Protein AF-A0AAE0IT05-F1 (afdb_monomer_lite)

pLDDT: mean 86.13, std 13.15, range [36.72, 98.44]

Secondary structure (DSSP, 8-state):
---HHHHHTSSEEEEEEEEEE-EEEE--S-S-EEEEEEEEEETTTTEEEEEEEEETTEEEEEEEEE---TTSEEEEE---EEEEETTEEEEEEEEEEEEETTEEEEEEEEEETT--EEEEE-TT--HHHHHHTT-S---

Structure (mmCIF, N/CA/C/O backbone):
data_AF-A0AAE0IT05-F1
#
_entry.id   AF-A0AAE0IT05-F1
#
loop_
_atom_site.group_PDB
_atom_site.id
_atom_site.type_symbol
_atom_site.label_atom_id
_atom_site.label_alt_id
_atom_site.label_comp_id
_atom_site.label_asym_id
_atom_site.label_entity_id
_atom_site.label_seq_id
_atom_site.pdbx_PDB_ins_code
_atom_site.Cartn_x
_atom_site.Cartn_y
_atom_site.Cartn_z
_atom_site.occupancy
_atom_site.B_iso_or_equiv
_atom_site.auth_seq_id
_atom_site.auth_comp_id
_atom_site.auth_asym_id
_atom_site.auth_atom_id
_atom_site.pdbx_PDB_model_num
ATOM 1 N N . MET A 1 1 ? 12.199 -14.213 -6.381 1.00 55.44 1 MET A N 1
ATOM 2 C CA . MET A 1 1 ? 11.653 -13.184 -7.297 1.00 55.44 1 MET A CA 1
ATOM 3 C C . MET A 1 1 ? 12.815 -12.558 -8.058 1.00 55.44 1 MET A C 1
ATOM 5 O O . MET A 1 1 ? 13.897 -12.503 -7.490 1.00 55.44 1 MET A O 1
ATOM 9 N N . ALA A 1 2 ? 12.644 -12.177 -9.327 1.00 56.62 2 ALA A N 1
ATOM 10 C CA . ALA A 1 2 ? 13.712 -11.547 -10.117 1.00 56.62 2 ALA A CA 1
ATOM 11 C C . ALA A 1 2 ? 13.922 -10.078 -9.698 1.00 56.62 2 ALA A C 1
ATOM 13 O O . ALA A 1 2 ? 12.949 -9.421 -9.331 1.00 56.62 2 ALA A O 1
ATOM 14 N N . SER A 1 3 ? 15.160 -9.575 -9.769 1.00 66.56 3 SER A N 1
ATOM 15 C CA . SER A 1 3 ? 15.500 -8.183 -9.428 1.00 66.56 3 SER A CA 1
ATOM 16 C C . SER A 1 3 ? 14.851 -7.171 -10.381 1.00 66.56 3 SER A C 1
ATOM 18 O O . SER A 1 3 ? 14.485 -7.515 -11.512 1.00 66.56 3 SER A O 1
ATOM 20 N N . LEU A 1 4 ? 14.753 -5.906 -9.958 1.00 65.62 4 LEU A N 1
ATOM 21 C CA . LEU A 1 4 ? 14.225 -4.820 -10.789 1.00 65.62 4 LEU A CA 1
ATOM 22 C C . LEU A 1 4 ? 15.036 -4.654 -12.088 1.00 65.62 4 LEU A C 1
ATOM 24 O O . LEU A 1 4 ? 14.453 -4.516 -13.161 1.00 65.62 4 LEU A O 1
ATOM 28 N N . GLU A 1 5 ? 16.362 -4.793 -12.023 1.00 63.56 5 GLU A N 1
ATOM 29 C CA . GLU A 1 5 ? 17.246 -4.777 -13.200 1.00 63.56 5 GLU A CA 1
ATOM 30 C C . GLU A 1 5 ? 16.934 -5.899 -14.202 1.00 63.56 5 GLU A C 1
ATOM 32 O O . GLU A 1 5 ? 17.009 -5.714 -15.419 1.00 63.56 5 GLU A O 1
ATOM 37 N N . THR A 1 6 ? 16.544 -7.077 -13.707 1.00 63.03 6 THR A N 1
ATOM 38 C CA . THR A 1 6 ? 16.128 -8.192 -14.569 1.00 63.03 6 THR A CA 1
ATOM 39 C C . THR A 1 6 ? 14.788 -7.880 -15.240 1.00 63.03 6 THR A C 1
ATOM 41 O O . THR A 1 6 ? 14.599 -8.177 -16.418 1.00 63.03 6 THR A O 1
ATOM 44 N N . ARG A 1 7 ? 13.868 -7.230 -14.516 1.00 65.56 7 ARG A N 1
ATOM 45 C CA . ARG A 1 7 ? 12.541 -6.828 -15.010 1.00 65.56 7 ARG A CA 1
ATOM 46 C C . ARG A 1 7 ? 12.612 -5.703 -16.048 1.00 65.56 7 ARG A C 1
ATOM 48 O O . ARG A 1 7 ? 11.877 -5.757 -17.029 1.00 65.56 7 ARG A O 1
ATOM 55 N N . GLN A 1 8 ? 13.553 -4.767 -15.910 1.00 61.09 8 GLN A N 1
ATOM 56 C CA . GLN A 1 8 ? 13.813 -3.707 -16.896 1.00 61.09 8 GLN A CA 1
ATOM 57 C C . GLN A 1 8 ? 14.126 -4.250 -18.298 1.00 61.09 8 GLN A C 1
ATOM 59 O O . GLN A 1 8 ? 13.809 -3.611 -19.298 1.00 61.09 8 GLN A O 1
ATOM 64 N N . ARG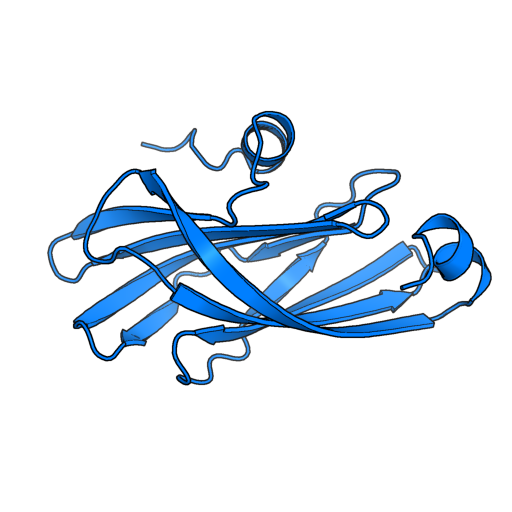 A 1 9 ? 14.709 -5.452 -18.389 1.00 64.38 9 ARG A N 1
ATOM 65 C CA . ARG A 1 9 ? 15.014 -6.112 -19.668 1.00 64.38 9 ARG A CA 1
ATOM 66 C C . ARG A 1 9 ? 13.811 -6.837 -20.290 1.00 64.38 9 ARG A C 1
ATOM 68 O O . ARG A 1 9 ? 13.901 -7.239 -21.445 1.00 64.38 9 ARG A O 1
ATOM 75 N N . LEU A 1 10 ? 12.712 -7.018 -19.549 1.00 63.75 10 LEU A N 1
ATOM 76 C CA . LEU A 1 10 ? 11.590 -7.905 -19.901 1.00 63.75 10 LEU A CA 1
ATOM 77 C C . LEU A 1 10 ? 10.347 -7.189 -20.470 1.00 63.75 10 LEU A C 1
ATOM 79 O O . LEU A 1 10 ? 9.350 -7.843 -20.763 1.00 63.75 10 LEU A O 1
ATOM 83 N N . GLY A 1 11 ? 10.394 -5.875 -20.703 1.00 79.94 11 GLY A N 1
ATOM 84 C CA . GLY A 1 11 ? 9.272 -5.138 -21.296 1.00 79.94 11 GLY A CA 1
ATOM 85 C C . GLY A 1 11 ? 8.196 -4.783 -20.267 1.00 79.94 11 GLY A C 1
ATOM 86 O O . GLY A 1 11 ? 8.407 -3.879 -19.460 1.00 79.94 11 GLY A O 1
ATOM 87 N N . LEU A 1 12 ? 7.045 -5.460 -20.311 1.00 84.56 12 LEU A N 1
ATOM 88 C CA . LEU A 1 12 ? 5.928 -5.246 -19.383 1.00 84.56 12 LEU A CA 1
ATOM 89 C C . LEU A 1 12 ? 6.080 -6.149 -18.151 1.00 84.56 12 LEU A C 1
ATOM 91 O O . LEU A 1 12 ? 6.242 -7.361 -18.284 1.00 84.56 12 LEU A O 1
ATOM 95 N N . ALA A 1 13 ? 5.977 -5.576 -16.955 1.00 88.25 13 ALA A N 1
ATOM 96 C CA . ALA A 1 13 ? 5.903 -6.314 -15.701 1.00 88.25 13 ALA A CA 1
ATOM 97 C C . ALA A 1 13 ? 4.560 -6.074 -15.018 1.00 88.25 13 ALA A C 1
ATOM 99 O O . ALA A 1 13 ? 4.058 -4.954 -14.989 1.00 88.25 13 ALA A O 1
ATOM 100 N N . SER A 1 14 ? 4.002 -7.120 -14.424 1.00 90.94 1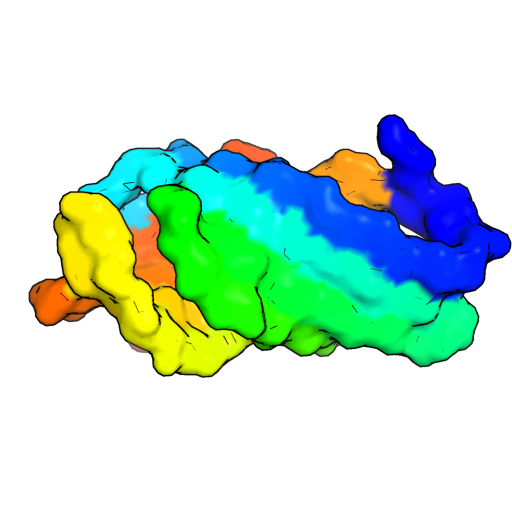4 SER A N 1
ATOM 101 C CA . SER A 1 14 ? 2.814 -7.013 -13.588 1.00 90.94 14 SER A CA 1
ATOM 102 C C . SER A 1 14 ? 2.849 -8.055 -12.489 1.00 90.94 14 SER A C 1
ATOM 104 O O . SER A 1 14 ? 3.311 -9.176 -12.714 1.00 90.94 14 SER A O 1
ATOM 106 N N . GLU A 1 15 ? 2.329 -7.712 -11.322 1.00 93.75 15 GLU A N 1
ATOM 107 C CA . GLU A 1 15 ? 2.245 -8.644 -10.206 1.00 93.75 15 GLU A CA 1
ATOM 108 C C . GLU A 1 15 ? 1.097 -8.274 -9.270 1.00 93.75 15 GLU A C 1
ATOM 110 O O . GLU A 1 15 ? 0.768 -7.099 -9.127 1.00 93.75 15 GLU A O 1
ATOM 115 N N . THR A 1 16 ? 0.530 -9.278 -8.603 1.00 96.94 16 THR A N 1
ATOM 116 C CA . THR A 1 16 ? -0.398 -9.120 -7.480 1.00 96.94 16 THR A CA 1
A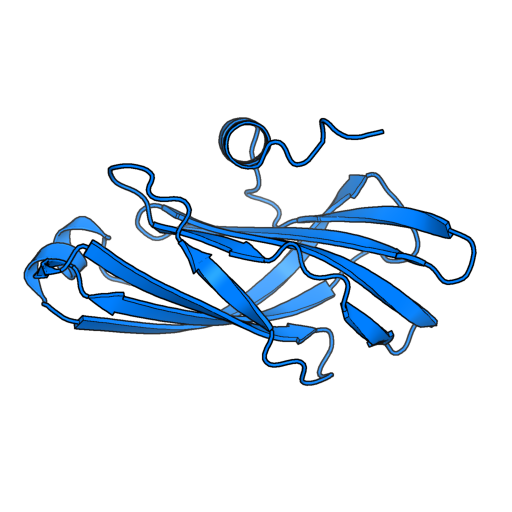TOM 117 C C . THR A 1 16 ? 0.215 -9.785 -6.261 1.00 96.94 16 THR A C 1
ATOM 119 O O . THR A 1 16 ? 0.695 -10.915 -6.349 1.00 96.94 16 THR A O 1
ATOM 122 N N . PHE A 1 17 ? 0.194 -9.112 -5.117 1.00 97.25 17 PHE A N 1
ATOM 123 C CA . PHE A 1 17 ? 0.783 -9.640 -3.894 1.00 97.25 17 PHE A CA 1
ATOM 124 C C . PHE A 1 17 ? 0.095 -9.096 -2.637 1.00 97.25 17 PHE A C 1
ATOM 126 O O . PHE A 1 17 ? -0.449 -7.989 -2.652 1.00 97.25 17 PHE A O 1
ATOM 133 N N . PRO A 1 18 ? 0.121 -9.862 -1.536 1.00 97.81 18 PRO A N 1
ATOM 134 C CA . PRO A 1 18 ? -0.293 -9.366 -0.235 1.00 97.81 18 PRO A CA 1
ATOM 135 C C . PRO A 1 18 ? 0.838 -8.584 0.446 1.00 97.81 18 PRO A C 1
ATOM 137 O O . PRO A 1 18 ? 2.016 -8.890 0.247 1.00 97.81 18 PRO A O 1
ATOM 140 N N . LEU A 1 19 ? 0.471 -7.624 1.292 1.00 97.88 19 LEU A N 1
ATOM 141 C CA . LEU A 1 19 ? 1.332 -7.014 2.307 1.00 97.88 19 LEU A CA 1
ATOM 142 C C . LEU A 1 19 ? 0.552 -6.902 3.616 1.00 97.88 19 LEU A C 1
ATOM 144 O O . LEU A 1 19 ? -0.645 -6.636 3.605 1.00 97.88 19 LEU A O 1
ATOM 148 N N . THR A 1 20 ? 1.231 -7.105 4.739 1.00 97.81 20 THR A N 1
ATOM 149 C CA . THR A 1 20 ? 0.689 -6.797 6.069 1.00 97.81 20 THR A CA 1
ATOM 150 C C . THR A 1 20 ? 1.342 -5.515 6.561 1.00 97.81 20 THR A C 1
ATOM 152 O O . THR A 1 20 ? 2.566 -5.398 6.513 1.00 97.81 20 THR A O 1
ATOM 155 N N . LEU A 1 21 ? 0.524 -4.550 6.975 1.00 96.94 21 LEU A N 1
ATOM 156 C CA . LEU A 1 21 ? 0.969 -3.290 7.557 1.00 96.94 21 LEU A CA 1
ATOM 157 C C . LEU A 1 21 ? 0.794 -3.384 9.068 1.00 96.94 21 LEU A C 1
ATOM 159 O O . LEU A 1 21 ? -0.313 -3.203 9.551 1.00 96.94 21 LEU A O 1
ATOM 163 N N . ASP A 1 22 ? 1.850 -3.723 9.791 1.00 96.31 22 ASP A N 1
ATOM 164 C CA . ASP A 1 22 ? 1.861 -3.996 11.237 1.00 96.31 22 ASP A CA 1
ATOM 165 C C . ASP A 1 22 ? 2.906 -3.148 11.991 1.00 96.31 22 ASP A C 1
ATOM 167 O O . ASP A 1 22 ? 3.200 -3.374 13.165 1.00 96.31 22 ASP A O 1
ATOM 171 N N . LYS A 1 23 ? 3.490 -2.149 11.318 1.00 95.06 23 LYS A N 1
ATOM 172 C CA . LYS A 1 23 ? 4.333 -1.119 11.927 1.00 95.06 23 LYS A CA 1
ATOM 173 C C . LYS A 1 23 ? 3.533 0.170 12.081 1.00 95.06 23 LYS A C 1
ATOM 175 O O . LYS A 1 23 ? 3.204 0.824 11.094 1.00 95.06 23 LYS A O 1
ATOM 180 N N . GLN A 1 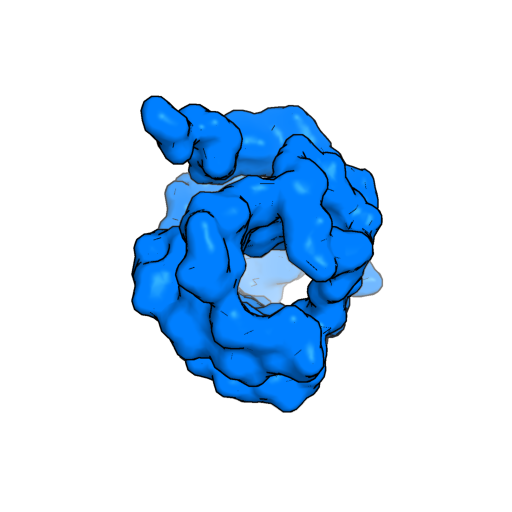24 ? 3.281 0.581 13.320 1.00 92.50 24 GLN A N 1
ATOM 181 C CA . GLN A 1 24 ? 2.691 1.885 13.624 1.00 92.50 24 GLN A CA 1
ATOM 182 C C . GLN A 1 24 ? 3.749 2.990 13.495 1.00 92.50 24 GLN A C 1
ATOM 184 O O . GLN A 1 24 ? 4.636 3.114 14.336 1.00 92.50 24 GLN A O 1
ATOM 189 N N . VAL A 1 25 ? 3.647 3.814 12.450 1.00 91.25 25 VAL A N 1
ATOM 190 C CA . VAL A 1 25 ? 4.432 5.063 12.331 1.00 91.25 25 VAL A CA 1
ATOM 191 C C . VAL A 1 25 ? 3.745 6.175 13.123 1.00 91.25 25 VAL A C 1
ATOM 193 O O . VAL A 1 25 ? 4.393 6.989 13.779 1.00 91.25 25 VAL A O 1
ATOM 196 N N . LYS A 1 26 ? 2.408 6.180 13.104 1.00 89.88 26 LYS A N 1
ATOM 197 C CA . LYS A 1 26 ? 1.569 6.985 13.989 1.00 89.88 26 LYS A CA 1
ATOM 198 C C . LYS A 1 26 ? 0.490 6.069 14.577 1.00 89.88 26 LYS A C 1
ATOM 200 O O . LYS A 1 26 ? -0.352 5.627 13.800 1.00 89.88 26 LYS A O 1
ATOM 205 N N . PRO A 1 27 ? 0.517 5.777 15.891 1.00 87.38 27 PRO A N 1
ATOM 206 C CA . PRO A 1 27 ? -0.433 4.863 16.530 1.00 87.38 27 PRO A CA 1
ATOM 207 C C . PRO A 1 27 ? -1.892 5.307 16.384 1.00 87.38 27 PRO A C 1
ATOM 209 O O . PRO A 1 27 ? -2.159 6.511 16.308 1.00 87.38 27 PRO A O 1
ATOM 212 N N . GLY A 1 28 ? -2.824 4.351 16.409 1.00 84.62 28 GLY A N 1
ATOM 213 C CA . GLY A 1 28 ? -4.252 4.635 16.285 1.00 84.62 28 GLY A CA 1
ATOM 214 C C . GLY A 1 28 ? -5.175 3.473 16.661 1.00 84.62 28 GLY A C 1
ATOM 215 O O . GLY A 1 28 ? -5.027 2.864 17.716 1.00 84.62 28 GLY A O 1
ATOM 216 N N . LEU A 1 29 ? -6.185 3.261 15.826 1.00 78.94 29 LEU A N 1
ATOM 217 C CA . LEU A 1 29 ? -7.348 2.394 15.990 1.00 78.94 29 LEU A CA 1
ATOM 218 C C . LEU A 1 29 ? -7.045 0.906 15.790 1.00 78.94 29 LEU A C 1
ATOM 220 O O . LEU A 1 29 ? -7.812 0.085 16.292 1.00 78.94 29 LEU A O 1
ATOM 224 N N . THR A 1 30 ? -5.993 0.542 15.049 1.00 87.31 30 THR A N 1
ATOM 225 C CA . THR A 1 30 ? -5.661 -0.864 14.775 1.00 87.31 30 THR A CA 1
ATOM 226 C C . THR A 1 30 ? -4.161 -1.146 14.861 1.00 87.31 30 THR A C 1
ATOM 228 O O . THR A 1 30 ? -3.305 -0.275 14.740 1.00 87.31 30 THR A O 1
ATOM 231 N N . ASP A 1 31 ? -3.818 -2.406 15.105 1.00 89.94 31 ASP A N 1
ATOM 232 C CA . ASP A 1 31 ? -2.422 -2.843 15.186 1.00 89.94 31 ASP A CA 1
ATOM 233 C C . ASP A 1 31 ? -1.910 -3.374 13.845 1.00 89.94 31 ASP A C 1
ATOM 235 O O . ASP A 1 31 ? -0.702 -3.441 13.624 1.00 89.94 31 ASP A O 1
ATOM 239 N N . SER A 1 32 ? -2.817 -3.764 12.941 1.00 94.25 32 SER A N 1
ATOM 240 C CA . SER A 1 32 ? -2.429 -4.251 11.621 1.00 94.25 32 SER A CA 1
ATOM 241 C C . SER A 1 32 ? -3.518 -4.100 10.561 1.00 94.25 32 SER A C 1
ATOM 243 O O . SER A 1 32 ? -4.703 -4.069 10.892 1.00 94.25 32 SER A O 1
ATOM 245 N N . LEU A 1 33 ? -3.103 -4.063 9.291 1.00 94.69 33 LEU A N 1
ATOM 246 C CA . LEU A 1 33 ? -3.969 -4.174 8.112 1.00 94.69 33 LEU A CA 1
ATOM 247 C C . LEU A 1 33 ? -3.417 -5.209 7.128 1.00 94.69 33 LEU A C 1
ATOM 249 O O . LEU A 1 33 ? -2.243 -5.160 6.750 1.00 94.69 33 LEU A O 1
ATOM 253 N N . ALA A 1 34 ? -4.270 -6.113 6.652 1.00 96.94 34 ALA A N 1
ATOM 254 C CA . ALA A 1 34 ? -3.958 -7.028 5.563 1.00 96.94 34 ALA A CA 1
ATOM 255 C C . ALA A 1 34 ? -4.364 -6.406 4.220 1.00 96.94 34 ALA A C 1
ATOM 257 O O . ALA A 1 34 ? -5.544 -6.299 3.888 1.00 96.94 34 ALA A O 1
ATOM 258 N N . CYS A 1 35 ? -3.385 -6.020 3.410 1.00 97.94 35 CYS A N 1
ATOM 259 C CA . CYS A 1 35 ? -3.606 -5.365 2.128 1.00 97.94 35 CYS A CA 1
ATOM 260 C C . CYS A 1 35 ? -3.279 -6.292 0.955 1.00 97.94 35 CYS A C 1
ATOM 262 O O . CYS A 1 35 ? -2.342 -7.092 1.008 1.00 97.94 35 CYS A O 1
ATOM 264 N N . ARG A 1 36 ? -4.010 -6.146 -0.153 1.00 98.44 36 ARG A N 1
ATOM 265 C CA . ARG A 1 36 ? -3.640 -6.739 -1.446 1.00 98.44 36 ARG A CA 1
ATOM 266 C C . ARG A 1 36 ? -3.336 -5.632 -2.431 1.00 98.44 36 ARG A C 1
ATOM 268 O O . ARG A 1 36 ? -4.166 -4.759 -2.651 1.00 98.44 36 ARG A O 1
ATOM 275 N N . PHE A 1 37 ? -2.169 -5.705 -3.049 1.00 98.31 37 PHE A N 1
ATOM 276 C CA . PHE A 1 37 ? -1.727 -4.754 -4.054 1.00 98.31 37 PHE A CA 1
ATOM 277 C C . PHE A 1 37 ? -1.552 -5.442 -5.398 1.00 98.31 37 PHE A C 1
ATOM 279 O O . PHE A 1 37 ? -1.293 -6.646 -5.482 1.00 98.31 37 PHE A O 1
ATOM 286 N N . SER A 1 38 ? -1.632 -4.653 -6.458 1.00 97.38 38 SER A N 1
ATOM 287 C CA . SER A 1 38 ? -1.072 -5.015 -7.751 1.00 97.38 38 SER A CA 1
ATOM 288 C C . SER A 1 38 ? -0.344 -3.845 -8.378 1.00 97.38 38 SER A C 1
ATOM 290 O O . SER A 1 38 ? -0.568 -2.699 -8.000 1.00 97.38 38 SER A O 1
ATOM 292 N N . TYR A 1 39 ? 0.509 -4.134 -9.351 1.00 95.12 39 TYR A N 1
ATOM 293 C CA . TYR A 1 39 ? 1.034 -3.116 -10.246 1.00 95.12 39 TYR A CA 1
ATOM 294 C C . TYR A 1 39 ? 1.148 -3.642 -11.667 1.00 95.12 39 TYR A C 1
ATOM 296 O O . TYR A 1 39 ? 1.263 -4.849 -11.897 1.00 95.12 39 TYR A O 1
ATOM 304 N N . ILE A 1 40 ? 1.146 -2.706 -12.609 1.00 93.62 40 ILE A N 1
ATOM 305 C CA . ILE A 1 40 ? 1.499 -2.915 -14.008 1.00 93.62 40 ILE A CA 1
ATOM 306 C C . ILE A 1 40 ? 2.493 -1.818 -14.380 1.00 93.62 40 ILE A C 1
ATOM 308 O O . ILE A 1 40 ? 2.222 -0.638 -14.159 1.00 93.62 40 ILE A O 1
ATOM 312 N N . TRP A 1 41 ? 3.634 -2.201 -14.947 1.00 92.00 41 TRP A N 1
ATOM 313 C CA . TRP A 1 41 ? 4.697 -1.287 -15.352 1.00 92.00 41 TRP A CA 1
ATOM 314 C C . TRP A 1 41 ? 5.270 -1.643 -16.722 1.00 92.00 41 TRP A C 1
ATOM 316 O O . TRP A 1 41 ? 5.736 -2.760 -16.943 1.00 92.00 41 TRP A O 1
ATOM 326 N N . ASP A 1 42 ? 5.270 -0.674 -17.631 1.00 90.00 42 ASP A N 1
ATOM 327 C CA . ASP A 1 42 ? 5.955 -0.717 -18.920 1.00 90.00 42 ASP A CA 1
ATOM 328 C C . ASP A 1 42 ? 7.318 -0.027 -18.761 1.00 90.00 42 ASP A C 1
ATOM 330 O O . ASP A 1 42 ? 7.405 1.203 -18.706 1.00 90.00 42 ASP A O 1
ATOM 334 N N . PHE A 1 43 ? 8.392 -0.820 -18.652 1.00 85.44 43 PHE A N 1
ATOM 335 C CA . PHE A 1 43 ? 9.748 -0.289 -18.482 1.00 85.44 43 PHE A CA 1
ATOM 336 C C . PHE A 1 43 ? 10.237 0.519 -19.694 1.00 85.44 43 PHE A C 1
ATOM 338 O O . PHE A 1 43 ? 10.760 1.612 -19.474 1.00 85.44 43 PHE A O 1
ATOM 345 N N . PRO A 1 44 ? 10.062 0.061 -20.955 1.00 85.25 44 PRO A N 1
ATOM 346 C CA . PRO A 1 44 ? 10.421 0.855 -22.131 1.00 85.25 44 PRO A CA 1
ATOM 347 C C . PRO A 1 44 ? 9.768 2.238 -22.181 1.00 85.25 44 PRO A C 1
ATOM 349 O O . PRO A 1 44 ? 10.405 3.203 -22.600 1.00 85.25 44 PRO A O 1
ATOM 352 N N . ARG A 1 45 ? 8.499 2.339 -21.772 1.00 86.50 45 ARG A N 1
ATOM 353 C CA . ARG A 1 45 ? 7.753 3.605 -21.765 1.00 86.50 45 ARG A CA 1
ATOM 354 C C . ARG A 1 45 ? 7.851 4.372 -20.449 1.00 86.50 45 ARG A C 1
ATOM 356 O O . ARG A 1 45 ? 7.364 5.497 -20.386 1.00 86.50 45 ARG A O 1
ATOM 363 N N . ASN A 1 46 ? 8.466 3.775 -19.429 1.00 84.62 46 ASN A N 1
ATOM 364 C CA . ASN A 1 46 ? 8.580 4.314 -18.078 1.00 84.62 46 ASN A CA 1
ATOM 365 C C . ASN A 1 46 ? 7.229 4.802 -17.521 1.00 84.62 46 ASN A C 1
ATOM 367 O O . ASN A 1 46 ? 7.110 5.923 -17.028 1.00 84.62 46 ASN A O 1
ATOM 371 N N . MET A 1 47 ? 6.190 3.977 -17.670 1.00 89.00 47 MET A N 1
ATOM 372 C CA . MET A 1 47 ? 4.829 4.309 -17.244 1.00 89.00 47 MET A CA 1
ATOM 373 C C . MET A 1 47 ? 4.087 3.085 -16.722 1.00 89.00 47 MET A C 1
ATOM 375 O O . MET A 1 47 ? 4.383 1.948 -17.083 1.00 89.00 47 MET A O 1
ATOM 379 N N . GLY A 1 48 ? 3.069 3.331 -15.909 1.00 92.19 48 GLY A N 1
ATOM 380 C CA . GLY A 1 48 ? 2.266 2.290 -15.293 1.00 92.19 48 GLY A CA 1
ATOM 381 C C . GLY A 1 48 ? 1.475 2.837 -14.118 1.00 92.19 48 GLY A C 1
ATOM 382 O O . GLY A 1 48 ? 1.391 4.049 -13.933 1.00 92.19 48 GLY A O 1
ATOM 383 N N . HIS A 1 49 ? 0.896 1.940 -13.335 1.00 95.06 49 HIS A N 1
ATOM 384 C CA . HIS A 1 49 ? 0.185 2.271 -12.104 1.00 95.06 49 HIS A CA 1
ATOM 385 C C . HIS A 1 49 ? 0.219 1.077 -11.150 1.00 95.06 49 HIS A C 1
ATOM 387 O O . HIS A 1 49 ? 0.483 -0.060 -11.557 1.00 95.06 49 HIS A O 1
ATOM 393 N N . ALA A 1 50 ? -0.088 1.346 -9.889 1.00 97.19 50 ALA A N 1
ATOM 394 C CA . ALA A 1 50 ? -0.424 0.321 -8.919 1.00 97.19 50 ALA A CA 1
ATOM 395 C C . ALA A 1 50 ? -1.894 0.430 -8.518 1.00 97.19 50 ALA A C 1
ATOM 397 O O . ALA A 1 50 ? -2.565 1.411 -8.827 1.00 97.19 50 ALA A O 1
ATOM 398 N N . THR A 1 51 ? -2.403 -0.603 -7.862 1.00 98.25 51 THR A N 1
ATOM 399 C CA . THR A 1 51 ? -3.753 -0.636 -7.303 1.00 98.25 51 THR A CA 1
ATOM 400 C C . THR A 1 51 ? -3.687 -1.236 -5.908 1.00 98.25 51 THR A C 1
ATOM 402 O O . THR A 1 51 ? -3.171 -2.346 -5.752 1.00 98.25 51 THR A O 1
ATOM 405 N N . LEU A 1 52 ? -4.230 -0.543 -4.907 1.00 98.19 52 LEU A N 1
ATOM 406 C CA . LEU A 1 52 ? -4.624 -1.165 -3.644 1.00 98.19 52 LEU A CA 1
ATOM 407 C C . LEU A 1 52 ? -5.980 -1.839 -3.878 1.00 98.19 52 LEU A C 1
ATOM 409 O O . LEU A 1 52 ? -7.013 -1.179 -3.940 1.00 98.19 52 LEU A O 1
ATOM 413 N N . ILE A 1 53 ? -5.942 -3.156 -4.057 1.00 98.25 53 ILE A N 1
ATOM 414 C CA . ILE A 1 53 ? -7.100 -3.985 -4.401 1.00 98.25 53 ILE A CA 1
ATOM 415 C C . ILE A 1 53 ? -8.035 -4.078 -3.200 1.00 98.25 53 ILE A C 1
ATOM 417 O O . ILE A 1 53 ? -9.212 -3.763 -3.311 1.00 98.25 53 ILE A O 1
ATOM 421 N N . SER A 1 54 ? -7.503 -4.460 -2.036 1.00 97.38 54 SER A N 1
ATOM 422 C CA . SER A 1 54 ? -8.317 -4.687 -0.842 1.00 97.38 54 SER A CA 1
ATOM 423 C C . SER A 1 54 ? -7.582 -4.362 0.454 1.00 97.38 54 SER A C 1
ATOM 425 O O . SER A 1 54 ? -6.358 -4.505 0.521 1.00 97.38 54 SER A O 1
ATOM 427 N N . VAL A 1 55 ? -8.342 -4.048 1.503 1.00 96.19 55 VAL A N 1
ATOM 428 C CA . VAL A 1 55 ? -7.881 -3.909 2.896 1.00 96.19 55 VAL A CA 1
ATOM 429 C C . VAL A 1 55 ? -8.769 -4.769 3.792 1.00 96.19 55 VAL A C 1
ATOM 431 O O . VAL A 1 55 ? -9.987 -4.650 3.733 1.00 96.19 55 VAL A O 1
ATOM 434 N N . ASP A 1 56 ? -8.174 -5.670 4.574 1.00 94.56 56 ASP A N 1
ATOM 435 C CA . ASP A 1 56 ? -8.858 -6.635 5.451 1.00 94.56 56 ASP A CA 1
ATOM 436 C C . ASP A 1 56 ? -10.015 -7.385 4.767 1.00 94.56 56 ASP A C 1
ATOM 438 O O . ASP A 1 56 ? -11.075 -7.627 5.341 1.00 94.56 56 ASP A O 1
ATOM 442 N N . GLY A 1 57 ? -9.810 -7.747 3.497 1.00 94.50 57 GLY A N 1
ATOM 443 C CA . GLY A 1 57 ? -10.800 -8.450 2.676 1.00 94.50 57 GLY A CA 1
ATOM 444 C C . GLY A 1 57 ? -11.911 -7.568 2.095 1.00 94.50 57 GLY A C 1
ATOM 445 O O . GLY A 1 57 ? -12.748 -8.080 1.355 1.00 94.50 57 GLY A O 1
ATOM 446 N N . VAL A 1 58 ? -11.919 -6.263 2.376 1.00 95.88 58 VAL A N 1
ATOM 447 C CA . VAL A 1 58 ? -12.813 -5.287 1.739 1.00 95.88 58 VAL A CA 1
ATOM 448 C C . VAL A 1 58 ? -12.178 -4.801 0.440 1.00 95.88 58 VAL A C 1
ATOM 450 O O . VAL A 1 58 ? -11.086 -4.237 0.463 1.00 95.88 58 VAL A O 1
ATOM 453 N N . GLU A 1 59 ? -12.853 -5.034 -0.685 1.00 96.56 59 GLU A N 1
ATOM 454 C CA . GLU A 1 59 ? -12.416 -4.606 -2.021 1.00 96.56 59 GLU A CA 1
ATOM 455 C C . GLU A 1 59 ? -12.599 -3.087 -2.205 1.00 96.56 59 GLU A C 1
ATOM 457 O O . GLU A 1 59 ? -13.603 -2.512 -1.777 1.00 96.56 59 GLU A O 1
ATOM 462 N N . LEU A 1 60 ? -11.608 -2.446 -2.826 1.00 94.25 60 LEU A N 1
ATOM 463 C CA . LEU A 1 60 ? -11.475 -0.992 -2.967 1.00 94.25 60 LEU A CA 1
ATOM 464 C C . LEU A 1 60 ? -11.113 -0.558 -4.388 1.00 94.25 60 LEU A C 1
ATOM 466 O O . LEU A 1 60 ? -11.630 0.453 -4.855 1.00 94.25 60 LEU A O 1
ATOM 470 N N . ASP A 1 61 ? -10.200 -1.287 -5.036 1.00 96.00 61 ASP A N 1
ATOM 471 C CA . ASP A 1 61 ? -9.646 -0.967 -6.359 1.00 96.00 61 ASP A CA 1
ATOM 472 C C . ASP A 1 61 ? -9.097 0.472 -6.479 1.00 96.00 61 ASP A C 1
ATOM 474 O O . ASP A 1 61 ? -9.328 1.191 -7.455 1.00 96.00 61 ASP A O 1
ATOM 478 N N . LEU A 1 62 ? -8.332 0.907 -5.473 1.00 96.75 62 LEU A N 1
ATOM 479 C CA . LEU A 1 62 ? -7.752 2.249 -5.429 1.00 96.75 62 LEU A CA 1
ATOM 480 C C . LEU A 1 62 ? -6.519 2.371 -6.324 1.00 96.75 62 LEU A C 1
ATOM 482 O O . LEU A 1 62 ? -5.460 1.825 -6.011 1.00 96.75 62 LEU A O 1
ATOM 486 N N . ILE A 1 63 ? -6.641 3.145 -7.404 1.00 97.12 63 ILE A N 1
ATOM 487 C CA . ILE A 1 63 ? -5.558 3.395 -8.363 1.00 97.12 63 ILE A CA 1
ATOM 488 C C . ILE A 1 63 ? -4.498 4.322 -7.764 1.00 97.12 63 ILE A C 1
ATOM 490 O O . ILE A 1 63 ? -4.794 5.418 -7.295 1.00 97.12 63 ILE A O 1
ATOM 494 N N . MET A 1 64 ? -3.240 3.906 -7.837 1.00 95.88 64 MET A N 1
ATOM 495 C CA . MET A 1 64 ? -2.073 4.636 -7.355 1.00 95.88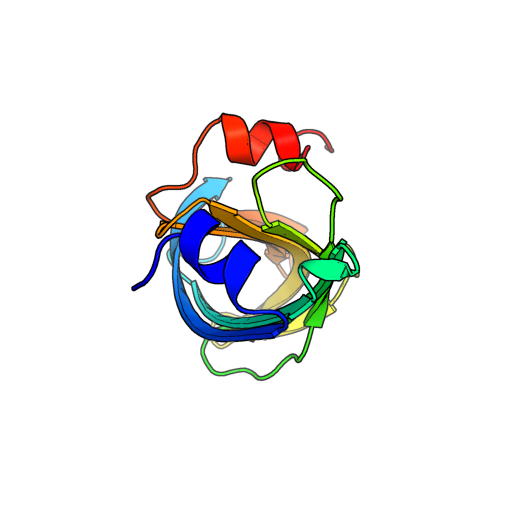 64 MET A CA 1
ATOM 496 C C . MET A 1 64 ? -1.204 5.058 -8.543 1.00 95.88 64 MET A C 1
ATOM 498 O O . MET A 1 64 ? -0.768 4.227 -9.346 1.00 95.88 64 MET A O 1
ATOM 502 N N . ASN A 1 65 ? -0.938 6.358 -8.644 1.00 93.50 65 ASN A N 1
ATOM 503 C CA . ASN A 1 65 ? -0.166 6.946 -9.733 1.00 93.50 65 ASN A CA 1
ATOM 504 C C . ASN A 1 65 ? 1.336 6.899 -9.424 1.00 93.50 65 ASN A C 1
ATOM 506 O O . ASN A 1 65 ? 1.715 7.031 -8.258 1.00 93.50 65 ASN A O 1
ATOM 510 N N . PRO A 1 66 ? 2.201 6.738 -10.437 1.00 91.88 66 PRO A N 1
ATOM 511 C CA . PRO A 1 66 ? 3.638 6.702 -10.219 1.00 91.88 66 PRO A CA 1
ATOM 512 C C . PRO A 1 66 ? 4.188 8.063 -9.786 1.00 91.88 66 PRO A C 1
ATOM 514 O O . PRO A 1 66 ? 3.790 9.098 -10.320 1.00 91.88 66 PRO A O 1
ATOM 517 N N . LEU A 1 67 ? 5.148 8.052 -8.861 1.00 85.50 67 LEU A N 1
ATOM 518 C CA . LEU A 1 67 ? 5.821 9.256 -8.358 1.00 85.50 67 LEU A CA 1
ATOM 519 C C . LEU A 1 67 ? 7.038 9.681 -9.200 1.00 85.50 67 LEU A C 1
ATOM 521 O O . LEU A 1 67 ? 7.528 10.797 -9.054 1.00 85.50 67 LEU A O 1
ATOM 525 N N . GLY A 1 68 ? 7.500 8.829 -10.123 1.00 64.31 68 GLY A N 1
ATOM 526 C CA . GLY A 1 68 ? 8.520 9.188 -11.116 1.00 64.31 68 GLY A CA 1
ATOM 527 C C . GLY A 1 68 ? 9.967 9.209 -10.606 1.00 64.31 68 GLY A C 1
ATOM 528 O O . GLY A 1 68 ? 10.792 9.925 -11.174 1.00 64.31 68 GLY A O 1
ATOM 529 N N . ILE A 1 69 ? 10.297 8.439 -9.565 1.00 62.12 69 ILE A N 1
ATOM 530 C CA . ILE A 1 69 ? 11.655 8.387 -9.003 1.00 62.12 69 ILE A CA 1
ATOM 531 C C . ILE A 1 69 ? 12.540 7.417 -9.804 1.00 62.12 69 ILE A C 1
ATOM 533 O O . ILE A 1 69 ? 12.128 6.329 -10.200 1.00 62.12 69 ILE A O 1
ATOM 537 N N . ALA A 1 70 ? 13.776 7.825 -10.104 1.00 59.25 70 ALA A N 1
ATOM 538 C CA . ALA A 1 70 ? 14.710 7.007 -10.870 1.00 59.25 70 ALA A CA 1
ATOM 539 C C . ALA A 1 70 ? 15.181 5.791 -10.051 1.00 59.25 70 ALA A C 1
ATOM 541 O O . ALA A 1 70 ? 15.630 5.953 -8.922 1.00 59.25 70 ALA A O 1
ATOM 542 N N . LYS A 1 71 ? 15.185 4.603 -10.677 1.00 64.50 71 LYS A N 1
ATOM 543 C CA . LYS A 1 71 ? 15.661 3.305 -10.138 1.00 64.50 71 LYS A CA 1
ATOM 544 C C . LYS A 1 71 ? 14.747 2.583 -9.137 1.00 64.50 71 LYS A C 1
ATOM 546 O O . LYS A 1 71 ? 15.102 1.483 -8.732 1.00 64.50 71 LYS A O 1
ATOM 551 N N . GLN A 1 72 ? 13.572 3.118 -8.827 1.00 78.75 72 GLN A N 1
ATOM 552 C CA . GLN A 1 72 ? 12.558 2.447 -8.008 1.00 78.75 72 GLN A CA 1
ATOM 553 C C . GLN A 1 72 ? 11.161 2.689 -8.582 1.00 78.75 72 GLN A C 1
ATOM 555 O O . GLN A 1 72 ? 10.962 3.633 -9.347 1.00 78.75 72 GLN A O 1
ATOM 560 N N . LEU A 1 73 ? 10.212 1.799 -8.286 1.00 87.50 73 LEU A N 1
ATOM 561 C CA . LEU A 1 73 ? 8.814 2.020 -8.652 1.00 87.50 73 LEU A CA 1
ATOM 562 C C . LEU A 1 73 ? 8.047 2.431 -7.408 1.00 87.50 73 LEU A C 1
ATOM 564 O O . LEU A 1 73 ? 7.721 1.578 -6.585 1.00 87.50 73 LEU A O 1
ATOM 568 N N . ASP A 1 74 ? 7.719 3.714 -7.333 1.00 89.94 74 ASP A N 1
ATOM 569 C CA . ASP A 1 74 ? 6.928 4.257 -6.238 1.00 89.94 74 ASP A CA 1
ATOM 570 C C . ASP A 1 74 ? 5.588 4.738 -6.762 1.00 89.94 74 ASP A C 1
ATOM 572 O O . ASP A 1 74 ? 5.503 5.416 -7.796 1.00 89.94 74 ASP A O 1
ATOM 576 N N . PHE A 1 75 ? 4.540 4.406 -6.025 1.00 93.12 75 PHE A N 1
ATOM 577 C CA . PHE A 1 75 ? 3.171 4.736 -6.368 1.00 93.12 75 PHE A CA 1
ATOM 578 C C . PHE A 1 75 ? 2.478 5.394 -5.189 1.00 93.12 75 PHE A C 1
ATOM 580 O O . PHE A 1 75 ? 2.695 5.019 -4.038 1.00 93.12 75 PHE A O 1
ATOM 587 N N . MET A 1 76 ? 1.583 6.334 -5.480 1.00 93.69 76 MET A N 1
ATOM 588 C CA . MET A 1 76 ? 0.796 7.018 -4.465 1.00 93.69 76 MET A CA 1
ATOM 589 C C . MET A 1 76 ? -0.640 7.248 -4.922 1.00 93.69 76 MET A C 1
ATOM 591 O O . MET A 1 76 ? -0.904 7.608 -6.070 1.00 93.69 76 MET A O 1
ATOM 595 N N . ASN A 1 77 ? -1.569 7.102 -3.985 1.00 94.81 77 ASN A N 1
ATOM 596 C CA . ASN A 1 77 ? -2.910 7.663 -4.084 1.00 94.81 77 ASN A CA 1
ATOM 597 C C . ASN A 1 77 ? -3.111 8.666 -2.933 1.00 94.81 77 ASN A C 1
ATOM 599 O O . ASN A 1 77 ? -2.664 8.414 -1.813 1.00 94.81 77 ASN A O 1
ATOM 603 N N . THR A 1 78 ? -3.751 9.803 -3.215 1.00 92.19 78 THR A N 1
ATOM 604 C CA . THR A 1 78 ? -4.086 10.858 -2.234 1.00 92.19 78 THR A CA 1
ATOM 605 C C . THR A 1 78 ? -5.588 11.142 -2.155 1.00 92.19 78 THR A C 1
ATOM 607 O O . THR A 1 78 ? -6.002 12.134 -1.552 1.00 92.19 78 THR A O 1
ATOM 610 N N . ASP A 1 79 ? -6.402 10.326 -2.817 1.00 91.50 79 ASP A N 1
ATOM 611 C CA . ASP A 1 79 ? -7.846 10.487 -2.857 1.00 91.50 79 ASP A CA 1
ATOM 612 C C . ASP A 1 79 ? -8.447 9.982 -1.550 1.00 91.50 79 ASP A C 1
ATOM 614 O O . ASP A 1 79 ? -8.210 8.854 -1.110 1.00 91.50 79 ASP A O 1
ATOM 618 N N . LYS A 1 80 ? -9.269 10.827 -0.929 1.00 93.06 80 LYS A N 1
ATOM 619 C CA . LYS A 1 80 ? -9.957 10.474 0.311 1.00 93.06 80 LYS A CA 1
ATOM 620 C C . LYS A 1 80 ? -11.020 9.424 0.029 1.00 93.06 80 LYS A C 1
ATOM 622 O O . LYS A 1 80 ? -12.063 9.739 -0.540 1.00 93.06 80 LYS A O 1
ATOM 627 N N . THR A 1 81 ? -10.770 8.203 0.482 1.00 95.12 81 THR A N 1
ATOM 628 C CA . THR A 1 81 ? -11.632 7.057 0.196 1.00 95.12 81 THR A CA 1
ATOM 629 C C . THR A 1 81 ? -12.260 6.531 1.481 1.00 95.12 81 THR A C 1
ATOM 631 O O . THR A 1 81 ? -11.539 6.020 2.341 1.00 95.12 81 THR A O 1
ATOM 634 N N . PRO A 1 82 ? -13.588 6.655 1.656 1.00 94.62 82 PRO A N 1
ATOM 635 C CA . PRO A 1 82 ? -14.270 6.076 2.802 1.00 94.62 82 PRO A CA 1
ATOM 636 C C . PRO A 1 82 ? -14.323 4.551 2.672 1.00 94.62 82 PRO A C 1
ATOM 638 O O . PRO A 1 82 ? -14.740 4.026 1.641 1.00 94.62 82 PRO A O 1
ATOM 641 N N . VAL A 1 83 ? -13.948 3.847 3.738 1.00 93.75 83 VAL A N 1
ATOM 642 C CA . VAL A 1 83 ? -13.942 2.382 3.803 1.00 93.75 83 VAL A CA 1
ATOM 643 C C . VAL A 1 83 ? -14.596 1.931 5.101 1.00 93.75 83 VAL A C 1
ATOM 645 O O . VAL A 1 83 ? -14.330 2.483 6.166 1.00 93.75 83 VAL A O 1
ATOM 648 N N . ASN A 1 84 ? -15.454 0.917 5.015 1.00 92.94 84 ASN A N 1
ATOM 649 C CA . ASN A 1 84 ? -16.023 0.263 6.188 1.00 92.94 84 ASN A CA 1
ATOM 650 C C . ASN A 1 84 ? -15.219 -1.006 6.463 1.00 92.94 84 ASN A C 1
ATOM 652 O O . ASN A 1 84 ? -15.383 -1.994 5.750 1.00 92.94 84 ASN A O 1
ATOM 656 N N . LEU A 1 85 ? -14.351 -0.964 7.469 1.00 88.56 85 LEU A N 1
ATOM 657 C CA . LEU A 1 85 ? -13.562 -2.110 7.912 1.00 88.56 85 LEU A CA 1
ATOM 658 C C . LEU A 1 85 ? -14.232 -2.783 9.121 1.00 88.56 85 LEU A C 1
ATOM 660 O O . LEU A 1 85 ? -15.094 -2.174 9.761 1.00 88.56 85 LEU A O 1
ATOM 664 N N . PRO A 1 86 ? -13.856 -4.027 9.474 1.00 83.94 86 PRO A N 1
ATOM 665 C CA . PRO A 1 86 ? -14.455 -4.736 10.609 1.00 83.94 86 PRO A CA 1
ATOM 666 C C . PRO A 1 86 ? -14.364 -3.991 11.948 1.00 83.94 86 PRO A C 1
ATOM 668 O O . PRO A 1 86 ? -15.210 -4.190 12.816 1.00 83.94 86 PRO A O 1
ATOM 671 N N . PHE A 1 87 ? -13.356 -3.131 12.112 1.00 83.50 87 PHE A N 1
ATOM 672 C CA . PHE A 1 87 ? -13.134 -2.331 13.319 1.00 83.50 87 PHE A CA 1
ATOM 673 C C . PHE A 1 87 ? -13.755 -0.927 13.263 1.00 83.50 87 PHE A C 1
ATOM 675 O O . PHE A 1 87 ? -13.678 -0.190 14.242 1.00 83.50 87 PHE A O 1
ATOM 682 N N . GLY A 1 88 ? -14.382 -0.543 12.148 1.00 88.12 88 GLY A N 1
ATOM 683 C CA . GLY A 1 88 ? -15.080 0.733 12.034 1.00 88.12 88 GLY A CA 1
ATOM 684 C C . GLY A 1 88 ? -14.975 1.383 10.661 1.00 88.12 88 GLY A C 1
ATOM 685 O O . GLY A 1 88 ? -14.334 0.888 9.731 1.00 88.12 88 GLY A O 1
ATOM 686 N N . LYS A 1 89 ? -15.637 2.533 10.541 1.00 91.44 89 LYS A N 1
ATOM 687 C CA . LYS A 1 89 ? -15.561 3.377 9.354 1.00 91.44 89 LYS A CA 1
ATOM 688 C C . LYS A 1 89 ? -14.299 4.230 9.409 1.00 91.44 89 LYS A C 1
ATOM 690 O O . LYS A 1 89 ? -14.087 4.968 10.368 1.00 91.44 89 LYS A O 1
ATOM 695 N N . ILE A 1 90 ? -13.501 4.167 8.350 1.00 92.56 90 ILE A N 1
ATOM 696 C CA . ILE A 1 90 ? -12.301 4.984 8.182 1.00 92.56 90 ILE A CA 1
ATOM 697 C C . ILE A 1 90 ? -12.344 5.756 6.863 1.00 92.56 90 ILE A C 1
ATOM 699 O O . ILE A 1 90 ? -13.132 5.461 5.962 1.00 92.56 90 ILE A O 1
ATOM 703 N N . ILE A 1 91 ? -11.464 6.740 6.733 1.00 94.69 91 ILE A N 1
ATOM 704 C CA . ILE A 1 91 ? -11.151 7.416 5.477 1.00 94.69 91 ILE A CA 1
ATOM 705 C C . ILE A 1 91 ? -9.673 7.180 5.199 1.00 94.69 91 ILE A C 1
ATOM 707 O O . ILE A 1 91 ? -8.823 7.709 5.910 1.00 94.69 91 ILE A O 1
ATOM 711 N N . ILE A 1 92 ? -9.363 6.413 4.157 1.00 94.81 92 ILE A N 1
ATOM 712 C CA . ILE A 1 92 ? -8.003 6.333 3.625 1.00 94.81 92 ILE A CA 1
ATOM 713 C C . ILE A 1 92 ? -7.686 7.695 3.007 1.00 94.81 92 ILE A C 1
ATOM 715 O O . ILE A 1 92 ? -8.382 8.135 2.097 1.00 94.81 92 ILE A O 1
ATOM 719 N N . GLU A 1 93 ? -6.674 8.389 3.528 1.00 93.88 93 GLU A N 1
ATOM 720 C CA . GLU A 1 93 ? -6.250 9.704 3.029 1.00 93.88 93 GLU A CA 1
ATOM 721 C C . GLU A 1 93 ? -5.068 9.606 2.070 1.00 93.88 93 GLU A C 1
ATOM 723 O O . GLU A 1 93 ? -4.892 10.461 1.201 1.00 93.88 93 GLU A O 1
ATOM 728 N N . ARG A 1 94 ? -4.208 8.607 2.279 1.00 93.44 94 ARG A N 1
ATOM 729 C CA . ARG A 1 94 ? -3.034 8.392 1.445 1.00 93.44 94 ARG A CA 1
ATOM 730 C C . ARG A 1 94 ? -2.593 6.941 1.503 1.00 93.44 94 ARG A C 1
ATOM 732 O O . ARG A 1 94 ? -2.546 6.352 2.580 1.00 93.44 94 ARG A O 1
ATOM 739 N N . VAL A 1 95 ? -2.202 6.407 0.357 1.00 94.94 95 VAL A N 1
ATOM 740 C CA . VAL A 1 95 ? -1.574 5.088 0.231 1.00 94.94 95 VAL A CA 1
ATOM 741 C C . VAL A 1 95 ? -0.296 5.253 -0.558 1.00 94.94 95 VAL A C 1
ATOM 743 O O . VAL A 1 95 ? -0.306 5.946 -1.576 1.00 94.94 95 VAL A O 1
ATOM 746 N N . ILE A 1 96 ? 0.778 4.616 -0.104 1.00 94.06 96 ILE A N 1
ATOM 747 C CA . ILE A 1 96 ? 2.055 4.564 -0.812 1.00 94.06 96 ILE A CA 1
ATOM 748 C C . ILE A 1 96 ? 2.536 3.129 -0.905 1.00 94.06 96 ILE A C 1
ATOM 750 O O . ILE A 1 96 ? 2.324 2.334 0.012 1.00 94.06 96 ILE A O 1
ATOM 754 N N . LEU A 1 97 ? 3.151 2.818 -2.039 1.00 94.50 97 LEU A N 1
ATOM 755 C CA . LEU A 1 97 ? 3.760 1.538 -2.342 1.00 94.50 97 LEU A CA 1
ATOM 756 C C . LEU A 1 97 ? 5.103 1.795 -3.019 1.00 94.50 97 LEU A C 1
ATOM 758 O O . LEU A 1 97 ? 5.117 2.314 -4.135 1.00 94.50 97 LEU A O 1
ATOM 762 N N . ASP A 1 98 ? 6.177 1.346 -2.380 1.00 91.88 98 ASP A N 1
ATOM 763 C CA . ASP A 1 98 ? 7.534 1.390 -2.915 1.00 91.88 98 ASP A CA 1
ATOM 764 C C . ASP A 1 98 ? 7.973 -0.036 -3.267 1.00 91.88 98 ASP A C 1
ATOM 766 O O . ASP A 1 98 ? 7.878 -0.974 -2.459 1.00 91.88 98 ASP A O 1
ATOM 770 N N . LEU A 1 99 ? 8.454 -0.206 -4.496 1.00 89.56 99 LEU A N 1
ATOM 771 C CA . LEU A 1 99 ? 9.025 -1.451 -4.999 1.00 89.56 99 LEU A CA 1
ATOM 772 C C . LEU A 1 99 ? 10.497 -1.212 -5.333 1.00 89.56 99 LEU A C 1
ATOM 774 O O . LEU A 1 99 ? 10.843 -0.725 -6.417 1.00 89.56 99 LEU A O 1
ATOM 778 N N . VAL A 1 100 ? 11.359 -1.595 -4.394 1.00 83.50 100 VAL A N 1
ATOM 779 C CA . VAL A 1 100 ? 12.814 -1.446 -4.487 1.00 83.50 100 VAL A CA 1
ATOM 780 C C . VAL A 1 100 ? 13.425 -2.837 -4.601 1.00 83.50 100 VAL A C 1
ATOM 782 O O . VAL A 1 100 ? 13.327 -3.654 -3.688 1.00 83.50 100 VAL A O 1
ATOM 785 N N . ASP A 1 101 ? 14.029 -3.140 -5.749 1.00 81.00 101 ASP A N 1
ATOM 786 C CA . ASP A 1 101 ? 14.574 -4.464 -6.065 1.00 81.00 101 ASP A CA 1
ATOM 787 C C . ASP A 1 101 ? 13.581 -5.621 -5.845 1.00 81.00 101 ASP A C 1
ATOM 789 O O . ASP A 1 101 ? 12.651 -5.815 -6.633 1.00 81.00 101 ASP A O 1
ATOM 793 N N . SER A 1 102 ? 13.818 -6.438 -4.814 1.00 79.81 102 SER A N 1
ATOM 794 C CA . SER A 1 102 ? 12.951 -7.544 -4.394 1.00 79.81 102 SER A CA 1
ATOM 795 C C . SER A 1 102 ? 12.096 -7.216 -3.173 1.00 79.81 102 SER A C 1
ATOM 797 O O . SER A 1 102 ? 11.291 -8.052 -2.758 1.00 79.81 102 SER A O 1
ATOM 799 N N . GLU A 1 103 ? 12.289 -6.040 -2.584 1.00 88.62 103 GLU A N 1
ATOM 800 C CA . GLU A 1 103 ? 11.543 -5.574 -1.429 1.00 88.62 103 GLU A CA 1
ATOM 801 C C . GLU A 1 103 ? 10.273 -4.842 -1.841 1.00 88.62 103 GLU A C 1
ATOM 803 O O . GLU A 1 103 ? 10.156 -4.243 -2.911 1.00 88.62 103 GLU A O 1
ATOM 808 N N . ARG A 1 104 ? 9.293 -4.922 -0.949 1.00 92.19 104 ARG A N 1
ATOM 809 C CA . ARG A 1 104 ? 8.006 -4.259 -1.077 1.00 92.19 104 ARG A CA 1
ATOM 810 C C . ARG A 1 104 ? 7.734 -3.562 0.227 1.00 92.19 104 ARG A C 1
ATOM 812 O O . ARG A 1 104 ? 7.850 -4.186 1.285 1.00 92.19 104 ARG A O 1
ATOM 819 N N . ARG A 1 105 ? 7.403 -2.288 0.138 1.00 93.88 105 ARG A N 1
ATOM 820 C CA . ARG A 1 105 ? 7.137 -1.437 1.287 1.00 93.88 105 ARG A CA 1
ATOM 821 C C . ARG A 1 105 ? 5.865 -0.681 1.001 1.00 93.88 105 ARG A C 1
ATOM 823 O O . ARG A 1 105 ? 5.630 -0.273 -0.131 1.00 93.88 105 ARG A O 1
ATOM 830 N N . ALA A 1 106 ? 5.026 -0.530 2.004 1.00 95.56 106 ALA A N 1
ATOM 831 C CA . ALA A 1 106 ? 3.812 0.242 1.849 1.00 95.56 106 ALA A CA 1
ATOM 832 C C . ALA A 1 106 ? 3.469 0.939 3.152 1.00 95.56 106 ALA A C 1
ATOM 834 O O . ALA A 1 106 ? 3.798 0.444 4.231 1.00 95.56 106 ALA A O 1
ATOM 835 N N . ALA A 1 107 ? 2.769 2.058 3.023 1.00 95.19 107 ALA A N 1
ATOM 836 C CA . ALA A 1 107 ? 2.194 2.783 4.137 1.00 95.19 107 ALA A CA 1
ATOM 837 C C . ALA A 1 107 ? 0.800 3.288 3.766 1.00 95.19 107 ALA A C 1
ATOM 839 O O . ALA A 1 107 ? 0.552 3.727 2.639 1.00 95.19 107 ALA A O 1
ATOM 840 N N . VAL A 1 108 ? -0.110 3.244 4.733 1.00 94.69 108 VAL A N 1
ATOM 841 C CA . VAL A 1 108 ? -1.468 3.769 4.619 1.00 94.69 108 VAL A CA 1
ATOM 842 C C . VAL A 1 108 ? -1.680 4.768 5.745 1.00 94.69 108 VAL A C 1
ATOM 844 O O . VAL A 1 108 ? -1.497 4.456 6.920 1.00 94.69 108 VAL A O 1
ATOM 847 N N . ARG A 1 109 ? -2.074 5.983 5.366 1.00 93.50 109 ARG A N 1
ATOM 848 C CA . ARG A 1 109 ? -2.528 7.038 6.266 1.00 93.50 109 ARG A CA 1
ATOM 849 C C . ARG A 1 109 ? -4.041 7.062 6.197 1.00 93.50 109 ARG A C 1
ATOM 851 O O . ARG A 1 109 ? -4.604 7.251 5.114 1.00 93.50 109 ARG A O 1
ATOM 858 N N . PHE A 1 110 ? -4.691 6.915 7.337 1.00 91.94 110 PHE A N 1
ATOM 859 C CA . PHE A 1 110 ? -6.142 6.940 7.407 1.00 91.94 110 PHE A CA 1
ATOM 860 C C . PHE A 1 110 ? -6.638 7.666 8.650 1.00 91.94 110 PHE A C 1
ATOM 862 O O . PHE A 1 110 ? -5.905 7.878 9.615 1.00 91.94 110 PHE A O 1
ATOM 869 N N . MET A 1 111 ? -7.892 8.094 8.576 1.00 92.25 111 MET A N 1
ATOM 870 C CA . MET A 1 111 ? -8.588 8.804 9.635 1.00 92.25 111 MET A CA 1
ATOM 871 C C . MET A 1 111 ? -9.796 7.992 10.099 1.00 92.25 111 MET A C 1
ATOM 873 O O . MET A 1 111 ? -10.596 7.561 9.268 1.00 92.25 111 MET A O 1
ATOM 877 N N . GLY A 1 112 ? -9.927 7.796 11.409 1.00 88.25 112 GLY A N 1
ATOM 878 C CA . GLY A 1 112 ? -11.092 7.169 12.028 1.00 88.25 112 GLY A CA 1
ATOM 879 C C . GLY A 1 112 ? -12.352 8.022 11.993 1.00 88.25 112 GLY A C 1
ATOM 880 O O . GLY A 1 112 ? -12.330 9.203 11.642 1.00 88.25 112 GLY A O 1
ATOM 881 N N . GLU A 1 113 ? -13.462 7.427 12.424 1.00 84.50 113 GLU A N 1
ATOM 882 C CA . GLU A 1 113 ? -14.762 8.097 12.518 1.00 84.50 113 GLU A CA 1
ATOM 883 C C . GLU A 1 113 ? -14.754 9.313 13.462 1.00 84.50 113 GLU A C 1
ATOM 885 O O . GLU A 1 113 ? -15.474 10.280 13.206 1.00 84.50 113 GLU A O 1
ATOM 890 N N . HIS A 1 114 ? -13.916 9.317 14.506 1.00 82.19 114 HIS A N 1
ATOM 891 C CA . HIS A 1 114 ? -13.806 10.441 15.441 1.00 82.19 114 HIS A CA 1
ATOM 892 C C . HIS A 1 114 ? -12.621 11.375 15.140 1.00 82.19 114 HIS A C 1
ATOM 894 O O . HIS A 1 114 ? -12.317 12.271 15.929 1.00 82.19 114 HIS A O 1
ATOM 900 N N . GLY A 1 115 ? -11.996 11.234 13.966 1.00 82.12 115 GLY A N 1
ATOM 901 C CA . GLY A 1 115 ? -10.928 12.122 13.505 1.00 82.12 115 GLY A CA 1
ATOM 902 C C . GLY A 1 115 ? -9.522 11.726 13.959 1.00 82.12 115 GLY A C 1
ATOM 903 O O . GLY A 1 115 ? -8.582 12.497 13.757 1.00 82.12 115 GLY A O 1
ATOM 904 N N . GLU A 1 116 ? -9.342 10.543 14.550 1.00 87.25 116 GLU A N 1
ATOM 905 C CA . GLU A 1 116 ? -8.024 10.010 14.883 1.00 87.25 116 GLU A CA 1
ATOM 906 C C . GLU A 1 116 ? -7.238 9.728 13.610 1.00 87.25 116 GLU A C 1
ATOM 908 O O . GLU A 1 116 ? -7.673 8.956 12.759 1.00 87.25 116 GLU A O 1
ATOM 913 N N . LEU A 1 117 ? -6.068 10.352 13.485 1.00 88.62 117 LEU A N 1
ATOM 914 C CA . LEU A 1 117 ? -5.160 10.085 12.381 1.00 88.62 117 LEU A CA 1
ATOM 915 C C . LEU A 1 117 ? -4.190 8.970 12.751 1.00 88.62 117 LEU A C 1
ATOM 917 O O . LEU A 1 117 ? -3.416 9.125 13.698 1.00 88.62 117 LEU A O 1
ATOM 921 N N . GLU A 1 118 ? -4.143 7.948 11.913 1.00 91.69 118 GLU A N 1
ATOM 922 C CA . GLU A 1 118 ? -3.281 6.787 12.059 1.00 91.69 118 GLU A CA 1
ATOM 923 C C . GLU A 1 118 ? -2.423 6.567 10.812 1.00 91.69 118 GLU A C 1
ATOM 925 O O . GLU A 1 118 ? -2.816 6.894 9.685 1.00 91.69 118 GLU A O 1
ATOM 930 N N . ILE A 1 119 ? -1.225 6.022 11.028 1.00 93.25 119 ILE A N 1
ATOM 931 C CA . ILE A 1 119 ? -0.348 5.552 9.964 1.00 93.25 119 ILE A CA 1
ATOM 932 C C . ILE A 1 119 ? 0.164 4.155 10.300 1.00 93.25 119 ILE A C 1
ATOM 934 O O . ILE A 1 119 ? 0.943 3.987 11.246 1.00 93.25 119 ILE A O 1
ATOM 938 N N . LEU A 1 120 ? -0.181 3.201 9.436 1.00 94.81 120 LEU A N 1
ATOM 939 C CA . LEU A 1 120 ? 0.361 1.846 9.434 1.00 94.81 120 LEU A CA 1
ATOM 940 C C . LEU A 1 120 ? 1.227 1.612 8.203 1.00 94.81 120 LEU A C 1
ATOM 942 O O . LEU A 1 120 ? 0.892 2.048 7.101 1.00 94.81 120 LEU A O 1
ATOM 946 N N . ALA A 1 121 ? 2.331 0.903 8.395 1.00 95.88 121 ALA A N 1
ATOM 947 C CA . ALA A 1 121 ? 3.283 0.563 7.353 1.00 95.88 121 ALA A CA 1
ATOM 948 C C . ALA A 1 121 ? 3.784 -0.880 7.492 1.00 95.88 121 ALA A C 1
ATOM 950 O O . ALA A 1 121 ? 3.540 -1.546 8.497 1.00 95.88 121 ALA A O 1
ATOM 951 N N . THR A 1 122 ? 4.494 -1.378 6.483 1.00 96.81 122 THR A N 1
ATOM 952 C CA . THR A 1 122 ? 5.236 -2.643 6.587 1.00 96.81 122 THR A CA 1
ATOM 953 C C . THR A 1 122 ? 6.419 -2.510 7.563 1.00 96.81 122 THR A C 1
ATOM 955 O O . THR A 1 122 ? 6.969 -1.424 7.743 1.00 96.81 122 THR A O 1
ATOM 958 N N . GLN A 1 123 ? 6.882 -3.609 8.175 1.00 95.50 123 GLN A N 1
ATOM 959 C CA . GLN A 1 123 ? 8.036 -3.574 9.102 1.00 95.50 123 GLN A CA 1
ATOM 960 C C . GLN A 1 123 ? 9.313 -2.970 8.498 1.00 95.50 123 GLN A C 1
ATOM 962 O O . GLN A 1 123 ? 10.057 -2.269 9.182 1.00 95.50 123 GLN A O 1
ATOM 967 N N . ASN A 1 124 ? 9.558 -3.230 7.213 1.00 93.31 124 ASN A N 1
ATOM 968 C CA . ASN A 1 124 ? 10.706 -2.718 6.462 1.00 93.31 124 ASN A CA 1
ATOM 969 C C . ASN A 1 124 ? 10.515 -1.281 5.938 1.00 93.31 124 ASN A C 1
ATOM 971 O O . ASN A 1 124 ? 11.291 -0.844 5.095 1.00 93.31 124 ASN A O 1
ATOM 975 N N . TRP A 1 125 ? 9.491 -0.557 6.397 1.00 91.69 125 TRP A N 1
ATOM 976 C CA . TRP A 1 125 ? 9.324 0.867 6.111 1.00 91.69 125 TRP A CA 1
ATOM 977 C C . TRP A 1 125 ? 10.427 1.684 6.794 1.00 91.69 125 TRP A C 1
ATOM 979 O O . TRP A 1 125 ? 10.613 1.556 8.009 1.00 91.69 125 TRP A O 1
ATOM 989 N N . ASP A 1 126 ? 11.150 2.514 6.046 1.00 84.94 126 ASP A N 1
ATOM 990 C CA . ASP A 1 126 ? 12.317 3.261 6.525 1.00 84.94 126 ASP A CA 1
ATOM 991 C C . ASP A 1 126 ? 12.211 4.780 6.291 1.00 84.94 126 ASP A C 1
ATOM 993 O O . ASP A 1 126 ? 11.239 5.289 5.731 1.00 84.94 126 ASP A O 1
ATOM 997 N N . GLU A 1 127 ? 13.216 5.517 6.772 1.00 77.19 127 GLU A N 1
ATOM 998 C CA . GLU A 1 127 ? 13.266 6.983 6.689 1.00 77.19 127 GLU A CA 1
ATOM 999 C C . GLU A 1 127 ? 13.321 7.498 5.240 1.00 77.19 127 GLU A C 1
ATOM 1001 O O . GLU A 1 127 ? 12.824 8.589 4.957 1.00 77.19 127 GLU A O 1
ATOM 1006 N N . GLU A 1 128 ? 13.897 6.725 4.313 1.00 76.44 128 GLU A N 1
ATOM 1007 C CA . GLU A 1 128 ? 13.946 7.076 2.890 1.00 76.44 128 GLU A CA 1
ATOM 1008 C C . GLU A 1 128 ? 12.543 7.019 2.275 1.00 76.44 128 GLU A C 1
ATOM 1010 O O . GLU A 1 128 ? 12.104 7.990 1.650 1.00 76.44 128 GLU A O 1
ATOM 1015 N N . SER A 1 129 ? 11.797 5.943 2.544 1.00 76.69 129 SER A N 1
ATOM 1016 C CA . SER A 1 129 ? 10.383 5.826 2.178 1.00 76.69 129 SER A CA 1
ATOM 1017 C C . SER A 1 129 ? 9.531 6.945 2.800 1.00 76.69 129 SER A C 1
ATOM 1019 O O . SER A 1 129 ? 8.705 7.555 2.117 1.00 76.69 129 SER A O 1
ATOM 1021 N N . GLU A 1 130 ? 9.755 7.307 4.070 1.00 72.94 130 GLU A N 1
ATOM 1022 C CA . GLU A 1 130 ? 9.048 8.431 4.712 1.00 72.94 130 GLU A CA 1
ATOM 1023 C C . GLU A 1 130 ? 9.332 9.788 4.047 1.00 72.94 130 GLU A C 1
ATOM 1025 O O . GLU A 1 130 ? 8.414 10.607 3.878 1.00 72.94 130 GLU A O 1
ATOM 1030 N N . ALA A 1 131 ? 10.591 10.032 3.673 1.00 67.75 131 ALA A N 1
ATOM 1031 C CA . ALA A 1 131 ? 11.035 11.270 3.044 1.00 67.75 131 ALA A CA 1
ATOM 1032 C C . ALA A 1 131 ? 10.492 11.418 1.615 1.00 67.75 131 ALA A C 1
ATOM 1034 O O . ALA A 1 131 ? 9.955 12.479 1.281 1.00 67.75 131 ALA A O 1
ATOM 1035 N N . ASN A 1 132 ? 10.568 10.356 0.807 1.00 64.25 132 ASN A N 1
ATOM 1036 C CA . ASN A 1 132 ? 10.077 10.323 -0.579 1.00 64.25 132 ASN A CA 1
ATOM 1037 C C . ASN A 1 132 ? 8.570 10.587 -0.661 1.00 64.25 132 ASN A C 1
ATOM 1039 O O . ASN A 1 132 ? 8.071 11.254 -1.566 1.00 64.25 132 ASN A O 1
ATOM 1043 N N . ALA A 1 133 ? 7.850 10.114 0.346 1.00 57.66 133 ALA A N 1
ATOM 1044 C CA . ALA A 1 133 ? 6.410 10.207 0.450 1.00 57.66 133 ALA A CA 1
ATOM 1045 C C . ALA A 1 133 ? 5.870 11.563 0.939 1.00 57.66 133 ALA A C 1
ATOM 1047 O O . ALA A 1 133 ? 4.649 11.780 0.927 1.00 57.66 133 ALA A O 1
ATOM 1048 N N . ALA A 1 134 ? 6.736 12.421 1.502 1.00 60.84 134 ALA A N 1
ATOM 1049 C CA . ALA A 1 134 ? 6.332 13.517 2.389 1.00 60.84 134 ALA A CA 1
ATOM 1050 C C . ALA A 1 134 ? 5.209 13.080 3.363 1.00 60.84 134 ALA A C 1
ATOM 1052 O O . ALA A 1 134 ? 4.274 13.837 3.642 1.00 60.84 134 ALA A O 1
ATOM 1053 N N . PHE A 1 135 ? 5.247 11.819 3.819 1.00 60.97 135 PHE A N 1
ATOM 1054 C CA . PHE A 1 135 ? 4.081 11.138 4.399 1.00 60.97 135 PHE A CA 1
ATOM 1055 C C . PHE A 1 135 ? 3.658 11.750 5.732 1.00 60.97 135 PHE A C 1
ATOM 1057 O O . PHE A 1 135 ? 2.473 11.852 6.052 1.00 60.97 135 PHE A O 1
ATOM 1064 N N . VAL A 1 136 ? 4.667 12.193 6.482 1.00 54.28 136 VAL A N 1
ATOM 1065 C CA . VAL A 1 136 ? 4.555 12.700 7.851 1.00 54.28 136 VAL A CA 1
ATOM 1066 C C . VAL A 1 136 ? 4.477 14.236 7.889 1.00 54.28 136 VAL A C 1
ATOM 1068 O O . VAL A 1 136 ? 3.990 14.810 8.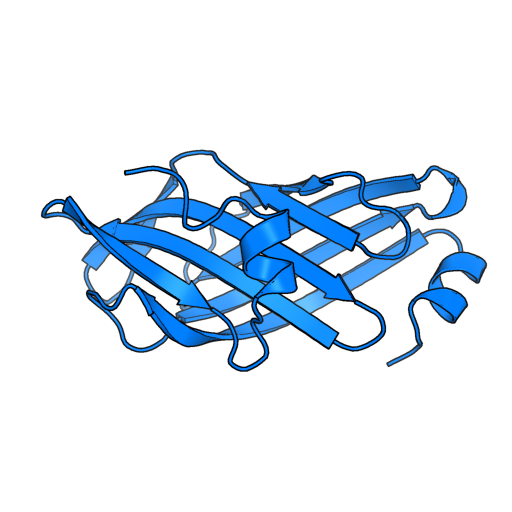861 1.00 54.28 136 VAL A O 1
ATOM 1071 N N . LYS A 1 137 ? 4.891 14.941 6.824 1.00 47.66 137 LYS A N 1
ATOM 1072 C CA . LYS A 1 137 ? 4.823 16.412 6.756 1.00 47.66 137 LYS A CA 1
ATOM 1073 C C . LYS A 1 137 ? 3.469 16.864 6.208 1.00 47.66 137 LYS A C 1
ATOM 1075 O O . LYS A 1 137 ? 3.286 17.042 5.009 1.00 47.66 137 LYS A O 1
ATOM 1080 N N . GLY A 1 138 ? 2.524 17.049 7.122 1.00 48.59 138 GLY A N 1
ATOM 1081 C CA . GLY A 1 138 ? 1.194 17.584 6.844 1.00 48.59 138 GLY A CA 1
ATOM 1082 C C . GLY A 1 138 ? 0.274 17.392 8.043 1.00 48.59 138 GLY A C 1
ATOM 1083 O O . GLY A 1 138 ? -0.581 16.499 8.016 1.00 48.59 138 GLY A O 1
ATOM 1084 N N . ALA A 1 139 ? 0.521 18.198 9.078 1.00 36.72 139 ALA A N 1
ATOM 1085 C CA . ALA A 1 139 ? -0.401 18.541 10.156 1.00 36.72 139 ALA A CA 1
ATOM 1086 C C . ALA A 1 139 ? -0.693 20.042 10.052 1.00 36.72 139 ALA A C 1
ATOM 1088 O O . ALA A 1 139 ? 0.276 20.787 9.770 1.00 36.72 139 ALA A O 1
#

Foldseek 3Di:
DAWPVVVLVVFKDKDKDWAKFQDWPPDDQDRIKIWIKMWIAGNVVRATWMFGQDIQPHGDRHIWGFPRDPQKTKTKDQDFDWDQDPSGIKTFRMKMWIGHTPDIKIKTWIAGPVGDITITIGPPDDPVNCVSPVVPVDD

Sequence (139 aa):
MASLETRQRLGLASETFPLTLDKQVKPGLTDSLACRFSYIWDFPRNMGHATLISVDGVELDLIMNPLGIAKQLDFMNTDKTPVNLPFGKIIIERVILDLVDSERRAAVRFMGEHGELEILATQNWDEESEANAAFVKGA

Radius of gyration: 14.71 Å; chains: 1; bounding box: 33×32×39 Å

Organism: NCBI:txid516989